Protein AF-A0A1F6HNA9-F1 (afdb_monomer_lite)

Structure (mmCIF, N/CA/C/O backbone):
data_AF-A0A1F6HNA9-F1
#
_entry.id   AF-A0A1F6HNA9-F1
#
loop_
_atom_site.group_PDB
_atom_site.id
_atom_site.type_symbol
_atom_site.label_atom_id
_atom_site.label_alt_id
_atom_site.label_comp_id
_atom_site.label_asym_id
_atom_site.label_entity_id
_atom_site.label_seq_id
_atom_site.pdbx_PDB_ins_code
_atom_site.Cartn_x
_atom_site.Cartn_y
_atom_site.Cartn_z
_atom_site.occupancy
_atom_site.B_iso_or_equiv
_atom_site.auth_seq_id
_atom_site.auth_comp_id
_atom_site.auth_asym_id
_atom_site.auth_atom_id
_atom_site.pdbx_PDB_model_num
ATOM 1 N N . MET A 1 1 ? -27.977 -16.424 -25.007 1.00 43.97 1 MET A N 1
ATOM 2 C CA . MET A 1 1 ? -28.015 -15.101 -24.343 1.00 43.97 1 MET A CA 1
ATOM 3 C C . MET A 1 1 ? -26.886 -15.044 -23.322 1.00 43.97 1 MET A C 1
ATOM 5 O O . MET A 1 1 ? -26.922 -15.804 -22.364 1.00 43.97 1 MET A O 1
ATOM 9 N N . ARG A 1 2 ? -25.839 -14.240 -23.549 1.00 45.31 2 ARG A N 1
ATOM 10 C CA . ARG A 1 2 ? -24.763 -14.046 -22.561 1.00 45.31 2 ARG A CA 1
ATOM 11 C C . ARG A 1 2 ? -25.240 -12.982 -21.570 1.00 45.31 2 ARG A C 1
ATOM 13 O O . ARG A 1 2 ? -25.497 -11.856 -21.982 1.00 45.31 2 ARG A O 1
ATOM 20 N N . LYS A 1 3 ? -25.430 -13.346 -20.298 1.00 37.75 3 LYS A N 1
ATOM 21 C CA . LYS A 1 3 ? -25.732 -12.380 -19.233 1.00 37.75 3 LYS A CA 1
ATOM 22 C C . LYS A 1 3 ? -24.499 -11.495 -19.043 1.00 37.75 3 LYS A C 1
ATOM 24 O O . LYS A 1 3 ? -23.439 -12.006 -18.694 1.00 37.75 3 LYS A O 1
ATOM 29 N N . ALA A 1 4 ? -24.632 -10.198 -19.304 1.00 43.84 4 ALA A N 1
ATOM 30 C CA . ALA A 1 4 ? -23.628 -9.221 -18.914 1.00 43.84 4 ALA A CA 1
ATOM 31 C C . ALA A 1 4 ? -23.622 -9.152 -17.382 1.00 43.84 4 ALA A C 1
ATOM 33 O O . ALA A 1 4 ? -24.630 -8.803 -16.770 1.00 43.84 4 ALA A O 1
ATOM 34 N N . ILE A 1 5 ? -22.514 -9.555 -16.767 1.00 47.53 5 ILE A N 1
ATOM 35 C CA . ILE A 1 5 ? -22.286 -9.338 -15.341 1.00 47.53 5 ILE A CA 1
ATOM 36 C C . ILE A 1 5 ? -21.927 -7.852 -15.200 1.00 47.53 5 ILE A C 1
ATOM 38 O O . ILE A 1 5 ? -20.973 -7.417 -15.849 1.00 47.53 5 ILE A O 1
ATOM 42 N N . PRO A 1 6 ? -22.667 -7.048 -14.418 1.00 40.75 6 PRO A N 1
ATOM 43 C CA . PRO A 1 6 ? -22.294 -5.661 -14.188 1.00 40.75 6 PRO A CA 1
ATOM 44 C C . PRO A 1 6 ? -21.013 -5.639 -13.347 1.00 40.75 6 PRO A C 1
ATOM 46 O O . PRO A 1 6 ? -21.039 -5.868 -12.139 1.00 40.75 6 PRO A O 1
ATOM 49 N N . TYR A 1 7 ? -19.871 -5.388 -13.988 1.00 44.34 7 TYR A N 1
ATOM 50 C CA . TYR A 1 7 ? -18.655 -5.019 -13.275 1.00 44.34 7 TYR A CA 1
ATOM 51 C C . TYR A 1 7 ? -18.907 -3.644 -12.660 1.00 44.34 7 TYR A C 1
ATOM 53 O O . TYR A 1 7 ? -18.978 -2.648 -13.373 1.00 44.34 7 TYR A O 1
ATOM 61 N N . SER A 1 8 ? -19.107 -3.592 -11.343 1.00 43.59 8 SER A N 1
ATOM 62 C CA . SER A 1 8 ? -19.154 -2.328 -10.610 1.00 43.59 8 SER A CA 1
ATOM 63 C C . SER A 1 8 ? -17.822 -1.606 -10.827 1.00 43.59 8 SER A C 1
ATOM 65 O O . SER A 1 8 ? -16.785 -2.023 -10.312 1.00 43.59 8 SER A O 1
ATOM 67 N N . THR A 1 9 ? -17.836 -0.554 -11.641 1.00 53.72 9 THR A N 1
ATOM 68 C CA . THR A 1 9 ? -16.652 0.193 -12.091 1.00 53.72 9 THR A CA 1
ATOM 69 C C . THR A 1 9 ? -16.029 1.078 -11.005 1.00 53.72 9 THR A C 1
ATOM 71 O O . THR A 1 9 ? -15.034 1.742 -11.269 1.00 53.72 9 THR A O 1
ATOM 74 N N . ASN A 1 10 ? -16.553 1.056 -9.773 1.00 61.66 10 ASN A N 1
ATOM 75 C CA . ASN A 1 10 ? -16.158 1.957 -8.680 1.00 61.66 10 ASN A CA 1
ATOM 76 C C . ASN A 1 10 ? -15.334 1.267 -7.571 1.00 61.66 10 ASN A C 1
ATOM 78 O O . ASN A 1 10 ? -15.453 1.608 -6.399 1.00 61.66 10 ASN A O 1
ATOM 82 N N . ASN A 1 11 ? -14.484 0.296 -7.922 1.00 78.06 11 ASN A N 1
ATOM 83 C CA . ASN A 1 11 ? -13.583 -0.392 -6.981 1.00 78.06 11 ASN A CA 1
ATOM 84 C C . ASN A 1 11 ? -12.145 0.162 -7.014 1.00 78.06 11 ASN A C 1
ATOM 86 O O . ASN A 1 11 ? -11.190 -0.600 -6.858 1.00 78.06 11 ASN A O 1
ATOM 90 N N . LYS A 1 12 ? -11.984 1.468 -7.253 1.00 84.12 12 LYS A N 1
ATOM 91 C CA . LYS A 1 12 ? -10.682 2.147 -7.288 1.00 84.12 12 LYS A CA 1
ATOM 92 C C . LYS A 1 12 ? -10.666 3.329 -6.328 1.00 84.12 12 LYS A C 1
ATOM 94 O O . LYS A 1 12 ? -11.650 4.058 -6.243 1.00 84.12 12 LYS A O 1
ATOM 99 N N . ILE A 1 13 ? -9.557 3.504 -5.627 1.00 85.94 13 ILE A N 1
ATOM 100 C CA . ILE A 1 13 ? -9.246 4.658 -4.785 1.00 85.94 13 ILE A CA 1
ATOM 101 C C . ILE A 1 13 ? -8.000 5.304 -5.388 1.00 85.94 13 ILE A C 1
ATOM 103 O O . ILE A 1 13 ? -7.108 4.599 -5.850 1.00 85.94 13 ILE A O 1
ATOM 107 N N . PHE A 1 14 ? -7.945 6.631 -5.420 1.00 87.56 14 PHE A N 1
ATOM 108 C CA . PHE A 1 14 ? -6.745 7.350 -5.840 1.00 87.56 14 PHE A CA 1
ATOM 109 C C . PHE A 1 14 ? -6.001 7.831 -4.606 1.00 87.56 14 PHE A C 1
ATOM 111 O O . PHE A 1 14 ? -6.598 8.467 -3.740 1.00 87.56 14 PHE A O 1
ATOM 118 N N . VAL A 1 15 ? -4.714 7.511 -4.527 1.00 87.00 15 VAL A N 1
ATOM 119 C CA . VAL A 1 15 ? -3.873 7.856 -3.385 1.00 87.00 15 VAL A CA 1
ATOM 120 C C . VAL A 1 15 ? -2.485 8.236 -3.883 1.00 87.00 15 VAL A C 1
ATOM 122 O O . VAL A 1 15 ? -1.869 7.499 -4.648 1.00 87.00 15 VAL A O 1
ATOM 125 N N . LEU A 1 16 ? -2.016 9.430 -3.504 1.00 87.06 16 LEU A N 1
ATOM 126 C CA . LEU A 1 16 ? -0.707 9.969 -3.906 1.00 87.06 16 LEU A CA 1
ATOM 127 C C . LEU A 1 16 ? -0.439 9.956 -5.425 1.00 87.06 16 LEU A C 1
ATOM 129 O O . LEU A 1 16 ? 0.696 9.794 -5.860 1.00 87.06 16 LEU A O 1
ATOM 133 N N . GLY A 1 17 ? -1.487 10.133 -6.233 1.00 85.81 17 GLY A N 1
ATOM 134 C CA . GLY A 1 17 ? -1.400 10.119 -7.698 1.00 85.81 17 GLY A CA 1
ATOM 135 C C . GLY A 1 17 ? -1.471 8.730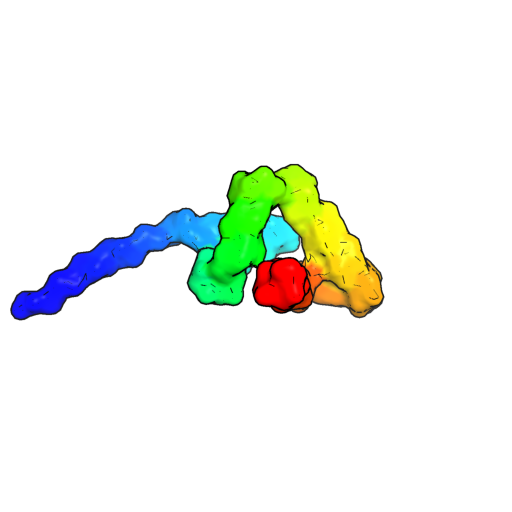 -8.341 1.00 85.81 17 GLY A C 1
ATOM 136 O O . GLY A 1 17 ? -1.555 8.651 -9.562 1.00 85.81 17 GLY A O 1
ATOM 137 N N . GLU A 1 18 ? -1.520 7.656 -7.550 1.00 89.19 18 GLU A N 1
ATOM 138 C CA . GLU A 1 18 ? -1.631 6.275 -8.030 1.00 89.19 18 GLU A CA 1
ATOM 139 C C . GLU A 1 18 ? -3.041 5.707 -7.837 1.00 89.19 18 GLU A C 1
ATOM 141 O O . GLU A 1 18 ? -3.771 6.082 -6.912 1.00 89.19 18 GLU A O 1
ATOM 146 N N . SER A 1 19 ? -3.434 4.776 -8.713 1.00 90.62 19 SER A N 1
ATOM 147 C CA . SER A 1 19 ? -4.715 4.076 -8.598 1.00 90.62 19 SER A CA 1
ATOM 148 C C . SER A 1 19 ? -4.565 2.781 -7.811 1.00 90.62 19 SER A C 1
ATOM 150 O O . SER A 1 19 ? -3.896 1.851 -8.255 1.00 90.62 19 SER A O 1
ATOM 152 N N . LEU A 1 20 ? -5.272 2.698 -6.694 1.00 90.19 20 LEU A N 1
ATOM 153 C CA . LEU A 1 20 ? -5.397 1.505 -5.884 1.00 90.19 20 LEU A CA 1
ATOM 154 C C . LEU A 1 20 ? -6.721 0.807 -6.190 1.00 90.19 20 LEU A C 1
ATOM 156 O O . LEU A 1 20 ? -7.795 1.338 -5.902 1.00 90.19 20 LEU A O 1
ATOM 160 N N . ASP A 1 21 ? -6.667 -0.384 -6.775 1.00 90.38 21 ASP A N 1
ATOM 161 C CA . ASP A 1 21 ? -7.859 -1.146 -7.129 1.00 90.38 21 ASP A CA 1
ATOM 162 C C . ASP A 1 21 ? -7.991 -2.444 -6.331 1.00 90.38 21 ASP A C 1
ATOM 164 O O . ASP A 1 21 ? -7.017 -3.113 -6.001 1.00 90.38 21 ASP A O 1
ATOM 168 N N . ARG A 1 22 ? -9.240 -2.821 -6.050 1.00 90.62 22 ARG A N 1
ATOM 169 C CA . ARG A 1 22 ? -9.556 -4.025 -5.271 1.00 90.62 22 ARG A CA 1
ATOM 170 C C . ARG A 1 22 ? -9.108 -5.332 -5.938 1.00 90.62 22 ARG A C 1
ATOM 172 O O . ARG A 1 22 ? -9.053 -6.348 -5.256 1.00 90.62 22 ARG A O 1
ATOM 179 N N . VAL A 1 23 ? -8.897 -5.351 -7.255 1.00 90.00 23 VAL A N 1
ATOM 180 C CA . VAL A 1 23 ? -8.554 -6.585 -7.979 1.00 90.00 23 VAL A CA 1
ATOM 181 C C . VAL A 1 23 ? -7.076 -6.905 -7.791 1.00 90.00 23 VAL A C 1
ATOM 183 O O . VAL A 1 23 ? -6.748 -8.048 -7.496 1.00 90.00 23 VAL A O 1
ATOM 186 N N . ASN A 1 24 ? -6.217 -5.896 -7.916 1.00 89.44 24 ASN A N 1
ATOM 187 C CA . ASN A 1 24 ? -4.773 -6.035 -7.768 1.00 89.44 24 ASN A CA 1
ATOM 188 C C . ASN A 1 24 ? -4.314 -5.945 -6.308 1.00 89.44 24 ASN A C 1
ATOM 190 O O . ASN A 1 24 ? -3.326 -6.574 -5.953 1.00 89.44 24 ASN A O 1
ATOM 194 N N . PHE A 1 25 ? -5.034 -5.191 -5.471 1.00 93.50 25 PHE A N 1
ATOM 195 C CA . PHE A 1 25 ? -4.675 -4.943 -4.072 1.00 93.50 25 PHE A CA 1
ATOM 196 C C . PHE A 1 25 ? -5.870 -5.198 -3.133 1.00 93.50 25 PHE A C 1
ATOM 198 O O . PHE A 1 25 ? -6.399 -4.264 -2.524 1.00 93.50 25 PHE A O 1
ATOM 205 N N . PRO A 1 26 ? -6.418 -6.426 -3.067 1.00 93.38 26 PRO A N 1
ATOM 206 C CA . PRO A 1 26 ? -7.652 -6.704 -2.334 1.00 93.38 26 PRO A CA 1
ATOM 207 C C . PRO A 1 26 ? -7.557 -6.446 -0.825 1.00 93.38 26 PRO A C 1
ATOM 209 O O . PRO A 1 26 ? -8.538 -5.963 -0.239 1.00 93.38 26 PRO A O 1
ATOM 212 N N . LYS A 1 27 ? -6.430 -6.772 -0.177 1.00 94.62 27 LYS A N 1
ATOM 213 C CA . LYS A 1 27 ? -6.252 -6.581 1.270 1.00 94.62 27 LYS A CA 1
ATOM 214 C C . LYS A 1 27 ? -6.027 -5.121 1.595 1.00 94.62 27 LYS A C 1
ATOM 216 O O . LYS A 1 27 ? -6.723 -4.587 2.457 1.00 94.62 27 LYS A O 1
ATOM 221 N N . LEU A 1 28 ? -5.143 -4.464 0.858 1.00 94.00 28 LEU A N 1
ATOM 222 C CA . LEU A 1 28 ? -4.849 -3.052 1.000 1.00 94.00 28 LEU A CA 1
ATOM 223 C C . LEU A 1 28 ? -6.071 -2.206 0.663 1.00 94.00 28 LEU A C 1
ATOM 225 O O . LEU A 1 28 ? -6.346 -1.258 1.383 1.00 94.00 28 LEU A O 1
ATOM 229 N N . TYR A 1 29 ? -6.876 -2.575 -0.336 1.00 93.31 29 TYR A N 1
ATOM 230 C CA . TYR A 1 29 ? -8.146 -1.899 -0.620 1.00 93.31 29 TYR A CA 1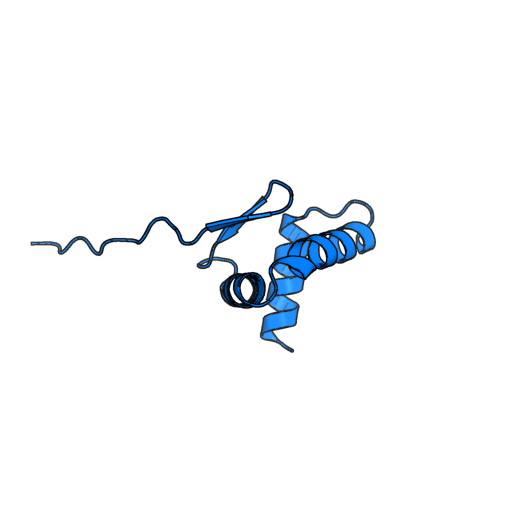
ATOM 231 C C . TYR A 1 29 ? -9.114 -1.985 0.557 1.00 93.31 29 TYR A C 1
ATOM 233 O O . TYR A 1 29 ? -9.764 -0.999 0.901 1.00 93.31 29 TYR A O 1
ATOM 241 N N . LYS A 1 30 ? -9.231 -3.157 1.190 1.00 92.56 30 LYS A N 1
ATOM 242 C CA . LYS A 1 30 ? -10.066 -3.303 2.384 1.00 92.56 30 LYS A CA 1
ATOM 243 C C . LYS A 1 30 ? -9.506 -2.468 3.537 1.00 92.56 30 LYS 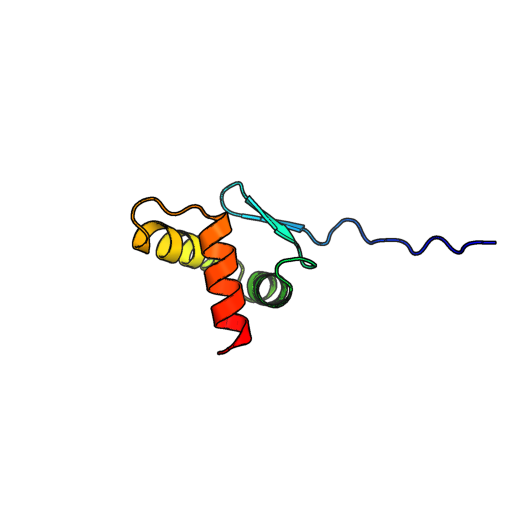A C 1
ATOM 245 O O . LYS A 1 30 ? -10.239 -1.678 4.117 1.00 92.56 30 LYS A O 1
ATOM 250 N N . TRP A 1 31 ? -8.212 -2.597 3.810 1.00 92.88 31 TRP A N 1
ATOM 251 C CA . TRP A 1 31 ? -7.537 -1.881 4.886 1.00 92.88 31 TRP A CA 1
ATOM 252 C C . TRP A 1 31 ? -7.603 -0.359 4.709 1.00 92.88 31 TRP A C 1
ATOM 254 O O . TRP A 1 31 ? -7.875 0.349 5.671 1.00 92.88 31 TRP A O 1
ATOM 264 N N . ALA A 1 32 ? -7.458 0.136 3.479 1.00 91.88 32 ALA A N 1
ATOM 265 C CA . ALA A 1 32 ? -7.585 1.542 3.102 1.00 91.88 32 ALA A CA 1
ATOM 266 C C . ALA A 1 32 ? -8.972 2.117 3.406 1.00 91.88 32 ALA A C 1
ATOM 268 O O . ALA A 1 32 ? -9.092 3.290 3.747 1.00 91.88 32 ALA A O 1
ATOM 269 N N . LYS A 1 33 ? -10.030 1.307 3.281 1.00 88.75 33 LYS A N 1
ATOM 270 C CA . LYS A 1 33 ? -11.385 1.732 3.653 1.00 88.75 33 LYS A CA 1
ATOM 271 C C . LYS A 1 33 ? -11.561 1.862 5.160 1.00 88.75 33 LYS A C 1
ATOM 273 O O . LYS A 1 33 ? -12.318 2.725 5.592 1.00 88.75 33 LYS A O 1
ATOM 278 N N . ASP A 1 34 ? -10.892 1.002 5.918 1.00 89.50 34 ASP A N 1
ATOM 279 C CA . ASP A 1 34 ? -10.973 0.981 7.376 1.00 89.50 34 ASP A CA 1
ATOM 280 C C . ASP A 1 34 ? -10.007 2.006 8.013 1.00 89.50 34 ASP A C 1
ATOM 282 O O . ASP A 1 34 ? -10.287 2.513 9.093 1.00 89.50 34 ASP A O 1
ATOM 286 N N . ASN A 1 35 ? -8.906 2.355 7.330 1.00 88.56 35 ASN A N 1
ATOM 287 C CA . ASN A 1 35 ? -7.835 3.237 7.820 1.00 88.56 35 ASN A CA 1
ATOM 288 C C . ASN A 1 35 ? -7.405 4.290 6.764 1.00 88.56 35 ASN A C 1
ATOM 290 O O . ASN A 1 35 ? -6.235 4.343 6.366 1.00 88.56 35 ASN A O 1
ATOM 294 N N . PRO A 1 36 ? -8.327 5.133 6.262 1.00 84.69 36 PRO A N 1
ATOM 295 C CA . PRO A 1 36 ? -8.031 6.054 5.161 1.00 84.69 36 PRO A CA 1
ATOM 296 C C . PRO A 1 36 ? -7.012 7.140 5.535 1.00 84.69 36 PRO A C 1
ATOM 298 O O . PRO A 1 36 ? -6.238 7.572 4.686 1.00 84.69 36 PRO A O 1
ATOM 301 N N . GLU A 1 37 ? -6.979 7.560 6.801 1.00 86.94 37 GLU A N 1
ATOM 302 C CA . GLU A 1 37 ? -6.091 8.623 7.294 1.00 86.94 37 GLU A CA 1
ATOM 303 C C . GLU A 1 37 ? -4.616 8.199 7.366 1.00 86.94 37 GLU A C 1
ATOM 305 O O . GLU A 1 37 ? -3.718 9.021 7.179 1.00 86.94 37 GLU A O 1
ATOM 310 N N . THR A 1 38 ? -4.351 6.907 7.583 1.00 89.25 38 THR A N 1
ATOM 311 C CA . THR A 1 38 ? -2.987 6.372 7.696 1.00 89.25 38 THR A CA 1
ATOM 312 C C . THR A 1 38 ? -2.438 5.852 6.373 1.00 89.25 38 THR A C 1
ATOM 314 O O . THR A 1 38 ? -1.229 5.670 6.249 1.00 89.25 38 THR A O 1
ATOM 317 N N . LEU A 1 39 ? -3.290 5.621 5.367 1.00 90.88 39 LEU A N 1
ATOM 318 C CA . LEU A 1 39 ? -2.886 5.035 4.087 1.00 90.88 39 LEU A CA 1
ATOM 319 C C . LEU A 1 39 ? -1.797 5.847 3.383 1.00 90.88 39 LEU A C 1
ATOM 321 O O . LEU A 1 39 ? -0.765 5.299 3.001 1.00 90.88 39 LEU A O 1
ATOM 325 N N . GLU A 1 40 ? -2.003 7.154 3.234 1.00 91.88 40 GLU A N 1
ATOM 326 C CA . GLU A 1 40 ? -1.031 8.024 2.568 1.00 91.88 40 GLU A CA 1
ATOM 327 C C . GLU A 1 40 ? 0.302 8.078 3.312 1.00 91.88 40 GLU A C 1
ATOM 329 O O . GLU A 1 40 ? 1.364 8.047 2.688 1.00 91.88 40 GLU A O 1
ATOM 334 N N . GLN A 1 41 ? 0.258 8.146 4.643 1.00 93.25 41 GLN A N 1
ATO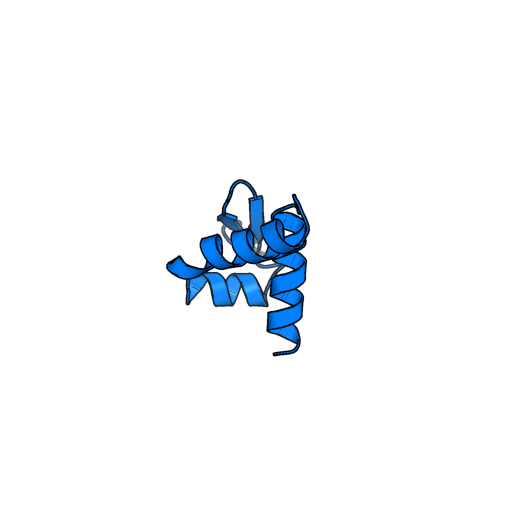M 335 C CA . GLN A 1 41 ? 1.463 8.190 5.470 1.00 93.25 41 GLN A CA 1
ATOM 336 C C . GLN A 1 41 ? 2.257 6.889 5.360 1.00 93.25 41 GLN A C 1
ATOM 338 O O . GLN A 1 41 ? 3.478 6.927 5.210 1.00 93.25 41 GLN A O 1
ATOM 343 N N . GLN A 1 42 ? 1.569 5.747 5.366 1.00 92.88 42 GLN A N 1
ATOM 344 C CA . GLN A 1 42 ? 2.208 4.441 5.275 1.00 92.88 42 GLN A CA 1
ATOM 345 C C . GLN A 1 42 ? 2.869 4.234 3.910 1.00 92.88 42 GLN A C 1
ATOM 347 O O . GLN A 1 42 ? 4.031 3.834 3.841 1.00 92.88 42 GLN A O 1
ATOM 352 N N . LEU A 1 43 ? 2.165 4.577 2.825 1.00 92.88 43 LEU A N 1
ATOM 353 C CA . LEU A 1 43 ? 2.700 4.481 1.467 1.00 92.88 43 LEU A CA 1
ATOM 354 C C . LEU A 1 43 ? 3.908 5.403 1.265 1.00 92.88 43 LEU A C 1
ATOM 356 O O . LEU A 1 43 ? 4.912 4.963 0.706 1.00 92.88 43 LEU A O 1
ATOM 360 N N . LYS A 1 44 ? 3.858 6.643 1.774 1.00 92.31 44 LYS A N 1
ATOM 361 C CA . LYS A 1 44 ? 5.020 7.550 1.771 1.00 92.31 44 LYS A CA 1
ATOM 362 C C . LYS A 1 44 ? 6.194 6.963 2.544 1.00 92.31 44 LYS A C 1
ATOM 364 O O . LYS A 1 44 ? 7.294 6.906 2.014 1.00 92.31 44 LYS A O 1
ATOM 369 N N . SER A 1 45 ? 5.954 6.463 3.757 1.00 92.81 45 SER A N 1
ATOM 370 C CA . SER A 1 45 ? 7.014 5.895 4.595 1.00 92.81 45 SER A CA 1
ATOM 371 C C . SER A 1 45 ? 7.719 4.712 3.923 1.00 92.81 45 SER A C 1
ATOM 373 O O . SER A 1 45 ? 8.942 4.602 3.999 1.00 92.81 45 SER A O 1
ATOM 375 N N . ILE A 1 46 ? 6.974 3.837 3.242 1.00 92.94 46 ILE A N 1
ATOM 376 C CA . ILE A 1 46 ? 7.548 2.706 2.499 1.00 92.94 46 ILE A CA 1
ATOM 377 C C . ILE A 1 46 ? 8.322 3.197 1.268 1.00 92.94 46 ILE A C 1
ATOM 379 O O . ILE A 1 46 ? 9.446 2.752 1.041 1.00 92.94 46 ILE A O 1
ATOM 383 N N . ALA A 1 47 ? 7.765 4.140 0.507 1.00 92.06 47 ALA A N 1
ATOM 384 C CA . ALA A 1 47 ? 8.426 4.712 -0.665 1.00 92.06 47 ALA A CA 1
ATOM 385 C C . ALA A 1 47 ? 9.743 5.433 -0.308 1.00 92.06 47 ALA A C 1
ATOM 387 O O . ALA A 1 47 ? 10.761 5.241 -0.980 1.00 92.06 47 ALA A O 1
ATOM 388 N N . ASP A 1 48 ? 9.754 6.197 0.786 1.00 91.12 48 ASP A N 1
ATOM 389 C CA . ASP A 1 48 ? 10.932 6.919 1.277 1.00 91.12 48 ASP A CA 1
ATOM 390 C C . ASP A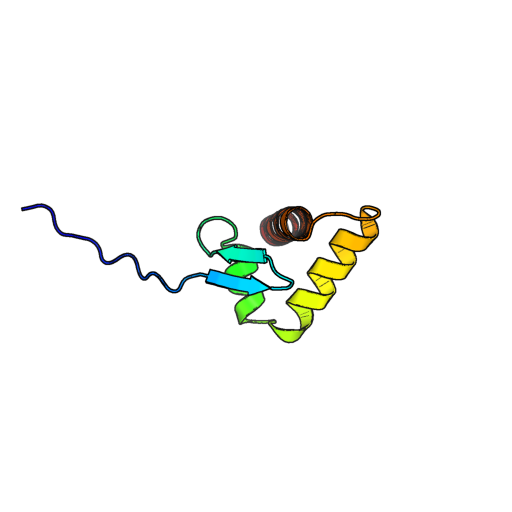 1 48 ? 12.039 5.964 1.747 1.00 91.12 48 ASP A C 1
ATOM 392 O O . ASP A 1 48 ? 13.219 6.196 1.471 1.00 91.12 48 ASP A O 1
ATOM 396 N N . LYS A 1 49 ? 11.675 4.844 2.393 1.00 89.56 49 LYS A N 1
ATOM 397 C CA . LYS A 1 49 ? 12.630 3.795 2.807 1.00 89.56 49 LYS A CA 1
ATOM 398 C C . LYS A 1 49 ? 13.398 3.192 1.634 1.00 89.56 49 LYS A C 1
ATOM 400 O O . LYS A 1 49 ? 14.500 2.686 1.828 1.00 89.56 49 LYS A O 1
ATOM 405 N N . TRP A 1 50 ? 12.838 3.239 0.431 1.00 85.44 50 TRP A N 1
ATOM 406 C CA . TRP A 1 50 ? 13.472 2.722 -0.779 1.00 85.44 50 TRP A CA 1
ATOM 407 C C . TRP A 1 50 ? 14.228 3.789 -1.577 1.00 85.44 50 TRP A C 1
ATOM 409 O O . TRP A 1 50 ? 14.494 3.576 -2.755 1.00 85.44 50 TRP A O 1
ATOM 419 N N . HIS A 1 51 ? 14.612 4.905 -0.937 1.00 71.12 51 HIS A N 1
ATOM 420 C CA . HIS A 1 51 ? 15.389 5.998 -1.534 1.00 71.12 51 HIS A CA 1
ATOM 421 C C . HIS A 1 51 ? 14.828 6.425 -2.898 1.00 71.12 51 HIS A C 1
ATOM 423 O O . HIS A 1 51 ? 15.456 6.200 -3.933 1.00 71.12 51 HIS A O 1
ATOM 429 N N . ASN A 1 52 ? 13.665 7.092 -2.877 1.00 68.44 52 ASN A N 1
ATOM 430 C CA . ASN A 1 52 ? 12.902 7.509 -4.063 1.00 68.44 52 ASN A CA 1
ATOM 431 C C . ASN A 1 52 ? 12.077 6.368 -4.699 1.00 68.44 52 ASN A C 1
ATOM 433 O O . ASN A 1 52 ? 11.917 6.301 -5.920 1.00 68.44 52 ASN A O 1
ATOM 437 N N . GLY A 1 53 ? 11.559 5.457 -3.867 1.00 80.88 53 GLY A N 1
ATOM 438 C CA . GLY A 1 53 ? 10.669 4.386 -4.305 1.00 80.88 53 GLY A CA 1
ATOM 439 C C . GLY A 1 53 ? 9.364 4.925 -4.898 1.00 80.88 53 GLY A C 1
ATOM 440 O O . GLY A 1 53 ? 8.883 5.995 -4.531 1.00 80.88 53 GLY A O 1
ATOM 441 N N . SER A 1 54 ? 8.770 4.175 -5.827 1.00 91.25 54 SER A N 1
ATOM 442 C CA . SER A 1 54 ? 7.458 4.534 -6.379 1.00 91.25 54 SER A CA 1
ATOM 443 C C . SER A 1 54 ? 6.329 4.167 -5.412 1.00 91.25 54 SER A C 1
ATOM 445 O O . SER A 1 54 ? 6.400 3.154 -4.712 1.00 91.25 54 SER A O 1
ATOM 447 N N . ILE A 1 55 ? 5.248 4.954 -5.414 1.00 92.50 55 ILE A N 1
ATOM 448 C CA . ILE A 1 55 ? 4.040 4.651 -4.633 1.00 92.50 55 ILE A CA 1
ATOM 449 C C . ILE A 1 55 ? 3.442 3.302 -5.053 1.00 92.50 55 ILE A C 1
ATOM 451 O O . ILE A 1 55 ? 3.019 2.539 -4.192 1.00 92.50 55 ILE A O 1
ATOM 455 N N . GLY A 1 56 ? 3.476 2.955 -6.344 1.00 91.75 56 GLY A N 1
ATOM 456 C CA . GLY A 1 56 ? 3.038 1.639 -6.817 1.00 91.75 56 GLY A CA 1
ATOM 457 C C . GLY A 1 56 ? 3.836 0.486 -6.195 1.00 91.75 56 GLY A C 1
ATOM 458 O O . GLY A 1 56 ? 3.255 -0.506 -5.762 1.00 91.75 56 GLY A O 1
ATOM 459 N N . ALA A 1 57 ? 5.157 0.634 -6.065 1.00 91.81 57 ALA A N 1
ATOM 460 C CA . ALA A 1 57 ? 5.983 -0.363 -5.387 1.00 91.81 57 ALA A CA 1
ATOM 461 C C . ALA A 1 57 ? 5.687 -0.408 -3.874 1.00 91.81 57 ALA A C 1
ATOM 463 O O . ALA A 1 57 ? 5.630 -1.488 -3.289 1.00 91.81 57 ALA A O 1
ATOM 464 N N . ALA A 1 58 ? 5.418 0.743 -3.248 1.00 94.44 58 ALA A N 1
ATOM 465 C CA . ALA A 1 58 ? 4.983 0.801 -1.853 1.00 94.44 58 ALA A CA 1
ATOM 466 C C . ALA A 1 58 ? 3.624 0.115 -1.623 1.00 94.44 58 ALA A C 1
ATOM 468 O O . ALA A 1 58 ? 3.451 -0.567 -0.614 1.00 94.44 58 ALA A O 1
ATOM 469 N N . MET A 1 59 ? 2.680 0.236 -2.565 1.00 94.75 59 MET A N 1
ATOM 470 C CA . MET A 1 59 ? 1.402 -0.486 -2.529 1.00 94.75 59 MET A CA 1
ATOM 471 C C . MET A 1 59 ? 1.613 -1.997 -2.591 1.00 94.75 59 MET A C 1
ATOM 473 O O . MET A 1 59 ? 0.988 -2.726 -1.828 1.00 94.75 59 MET A O 1
ATOM 477 N N . GLN A 1 60 ? 2.509 -2.470 -3.463 1.00 93.31 60 GLN A N 1
ATOM 478 C CA . GLN A 1 60 ? 2.842 -3.894 -3.563 1.00 93.31 60 GLN A CA 1
ATOM 479 C C . GLN A 1 60 ? 3.473 -4.428 -2.275 1.00 93.31 60 GLN A C 1
ATOM 481 O O . GLN A 1 60 ? 3.077 -5.489 -1.800 1.00 93.31 60 GLN A O 1
ATOM 486 N N . ALA A 1 61 ? 4.419 -3.685 -1.694 1.00 93.56 61 ALA A N 1
ATOM 487 C CA . ALA A 1 61 ? 5.021 -4.055 -0.416 1.00 93.56 61 ALA A CA 1
ATOM 488 C C . ALA A 1 61 ? 3.964 -4.149 0.691 1.00 93.56 61 ALA A C 1
ATOM 490 O O . ALA A 1 61 ? 3.902 -5.148 1.400 1.00 93.56 61 ALA A O 1
ATOM 491 N N . LEU A 1 62 ? 3.101 -3.136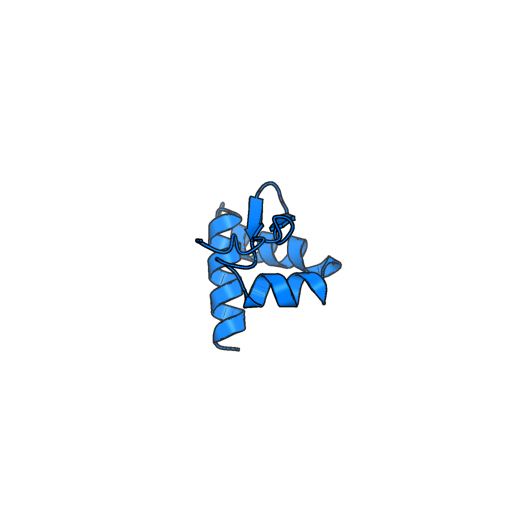 0.806 1.00 94.12 62 LEU A N 1
ATOM 492 C CA . LEU A 1 62 ? 2.095 -3.092 1.861 1.00 94.12 62 LEU A CA 1
ATOM 493 C C . LEU A 1 62 ? 0.991 -4.144 1.677 1.00 94.12 62 LEU A C 1
ATOM 495 O O . LEU A 1 62 ? 0.525 -4.696 2.666 1.00 94.12 62 LEU A O 1
ATOM 499 N N . GLU A 1 63 ? 0.581 -4.453 0.443 1.00 95.06 63 GLU A N 1
ATOM 500 C CA . GLU A 1 63 ? -0.322 -5.584 0.173 1.00 95.06 63 GLU A CA 1
ATOM 501 C C . GLU A 1 63 ? 0.304 -6.892 0.659 1.00 95.06 63 GLU A C 1
ATOM 503 O O . GLU A 1 63 ? -0.334 -7.617 1.416 1.00 95.06 63 GLU A O 1
ATOM 508 N N . SER A 1 64 ? 1.567 -7.147 0.304 1.00 93.62 64 SER A N 1
ATOM 509 C CA . SER A 1 64 ? 2.281 -8.348 0.742 1.00 93.62 64 SER A CA 1
ATOM 510 C C . SER A 1 64 ? 2.385 -8.420 2.268 1.00 93.62 64 SER A C 1
ATOM 512 O O . SER A 1 64 ? 2.162 -9.485 2.842 1.00 93.62 64 SER A O 1
ATOM 514 N N . ASP A 1 65 ? 2.677 -7.305 2.941 1.00 93.19 65 ASP A N 1
ATOM 515 C CA . ASP A 1 65 ? 2.712 -7.248 4.407 1.00 93.19 65 ASP A CA 1
ATOM 516 C C . ASP A 1 65 ? 1.332 -7.559 5.016 1.00 93.19 65 ASP A C 1
ATOM 518 O O . ASP A 1 65 ? 1.241 -8.308 5.986 1.00 93.19 65 ASP A O 1
ATOM 522 N N . LEU A 1 66 ? 0.241 -7.051 4.429 1.00 93.00 66 LEU A N 1
ATOM 523 C CA . LEU A 1 66 ? -1.136 -7.327 4.869 1.00 93.00 66 LEU A CA 1
ATOM 524 C C . LEU A 1 66 ? -1.610 -8.757 4.559 1.00 93.00 66 LEU A C 1
ATOM 526 O O . LEU A 1 66 ? -2.578 -9.227 5.160 1.00 93.00 66 LEU A O 1
ATOM 530 N N . GLU A 1 67 ? -0.988 -9.435 3.596 1.00 92.62 67 GLU A N 1
ATOM 531 C CA . GLU A 1 67 ? -1.274 -10.835 3.274 1.00 92.62 67 GLU A CA 1
ATOM 532 C C . GLU A 1 67 ? -0.595 -11.818 4.235 1.00 92.62 67 GLU A C 1
ATOM 534 O O . GLU A 1 67 ? -1.144 -12.897 4.469 1.00 92.62 67 GLU A O 1
ATOM 539 N N . HIS A 1 68 ? 0.563 -11.453 4.793 1.00 86.81 68 HIS A N 1
ATOM 540 C CA . HIS A 1 68 ? 1.372 -12.320 5.660 1.00 86.81 68 HIS A CA 1
ATOM 541 C C . HIS A 1 68 ? 1.329 -11.936 7.150 1.00 86.81 68 HIS A C 1
ATOM 543 O O . HIS A 1 68 ? 1.860 -12.686 7.975 1.00 86.81 68 HIS A O 1
ATOM 549 N N . GLY A 1 69 ? 0.742 -10.782 7.481 1.00 72.31 69 GLY A N 1
ATOM 550 C CA . GLY A 1 69 ? 0.565 -10.267 8.844 1.00 72.31 69 GLY A CA 1
ATOM 551 C C . GLY A 1 69 ? -0.666 -10.774 9.587 1.00 72.31 69 GLY A C 1
ATOM 552 O O . GLY A 1 69 ? -1.599 -11.321 8.955 1.00 72.31 69 GLY A O 1
#

Foldseek 3Di:
DDDDDPPPPPQWDAAPNDIDGCVVQVQLSVVCVVCVPCSNVQLVVQCVVVPNRDSVVSSVVVSVVSVVD

pLDDT: mean 83.26, std 16.27, range [37.75, 95.06]

Secondary structure (DSSP, 8-state):
--------S--EEEETTEEEETTT-HHHHHHHHH-HHHHHHHHHHHHHHTSS--HHHHHHHHHHHHHH-

Radius of gyration: 13.92 Å; chains: 1; bounding box: 43×25×33 Å

Sequence (69 aa):
MRKAIPYSTNNKIFVLGESLDRVNFPKLYKWAKDNPETLEQQLKSIADKWHNGSIGAAMQALESDLEHG